Protein AF-A0AB34HTI1-F1 (afdb_monomer_lite)

Radius of gyration: 17.25 Å; chains: 1; bounding box: 40×28×30 Å

Foldseek 3Di:
DDPPVCPPPPPPDDDDDPCNPDDPDDPCRVVCVVVVNDDPPD

Sequence (42 aa):
MSSEVFAPLLRLSPPPGNHDYIYNLDESEGVCDLFDVPVPNL

Secondary structure (DSSP, 8-state):
--STT-------SPPPPGGGG-----TTHHHHHHHTPPPTT-

Structure (mmCIF, N/CA/C/O backbone):
data_AF-A0AB34HTI1-F1
#
_entry.id   AF-A0AB34HTI1-F1
#
loop_
_atom_site.group_PDB
_atom_site.id
_atom_site.type_symbol
_atom_site.label_atom_id
_atom_site.label_alt_id
_atom_site.label_comp_id
_atom_site.label_asym_id
_atom_site.label_entity_id
_atom_site.label_seq_id
_atom_site.pdbx_PDB_ins_code
_atom_site.Cartn_x
_atom_site.Cartn_y
_atom_site.Cartn_z
_atom_site.occupancy
_atom_site.B_iso_or_equiv
_atom_site.auth_seq_id
_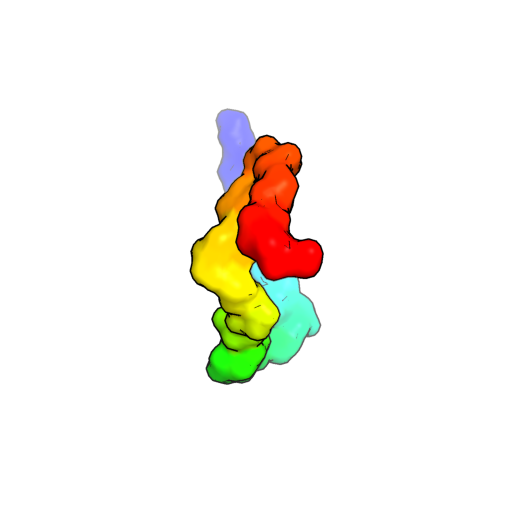atom_site.auth_comp_id
_atom_site.auth_asym_id
_atom_site.auth_atom_id
_atom_site.pdbx_PDB_model_num
ATOM 1 N N . MET A 1 1 ? 24.378 20.821 3.377 1.00 50.44 1 MET A N 1
ATOM 2 C CA . MET A 1 1 ? 24.425 19.386 3.723 1.00 50.44 1 MET A CA 1
ATOM 3 C C . MET A 1 1 ? 23.778 18.619 2.586 1.00 50.44 1 MET A C 1
ATOM 5 O O . MET A 1 1 ? 22.731 19.033 2.114 1.00 50.44 1 MET A O 1
ATOM 9 N N . SER A 1 2 ? 24.513 17.624 2.102 1.00 52.50 2 SER A N 1
ATOM 10 C CA . SER A 1 2 ? 24.439 16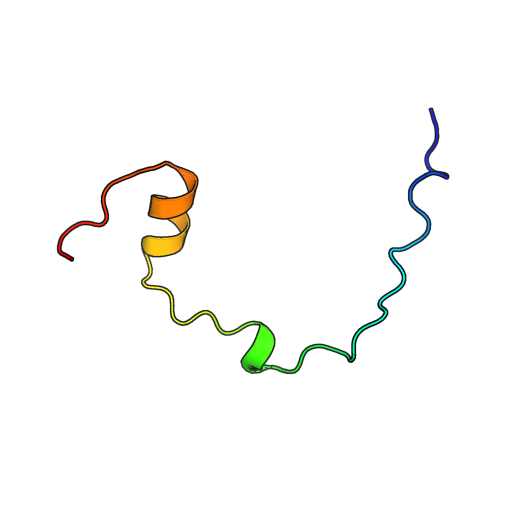.910 0.823 1.00 52.50 2 SER A CA 1
ATOM 11 C C . SER A 1 2 ? 23.045 16.633 0.225 1.00 52.50 2 SER A C 1
ATOM 13 O O . SER A 1 2 ? 22.292 15.814 0.743 1.00 52.50 2 SER A O 1
ATOM 15 N N . SER A 1 3 ? 22.751 17.244 -0.929 1.00 57.97 3 SER A N 1
ATOM 16 C CA . SER A 1 3 ? 21.761 16.751 -1.903 1.00 57.97 3 SER A CA 1
ATOM 17 C C . SER A 1 3 ? 22.339 15.659 -2.820 1.00 57.97 3 SER A C 1
ATOM 19 O O . SER A 1 3 ? 21.620 15.104 -3.642 1.00 57.97 3 SER A O 1
ATOM 21 N N . GLU A 1 4 ? 23.630 15.337 -2.684 1.00 57.41 4 GLU A N 1
ATOM 22 C CA . GLU A 1 4 ? 24.342 14.329 -3.485 1.00 57.41 4 GLU A CA 1
ATOM 23 C C . GLU A 1 4 ? 24.132 12.893 -2.972 1.00 57.41 4 GLU A C 1
ATOM 25 O O . GLU A 1 4 ? 24.488 11.942 -3.660 1.00 57.41 4 GLU A O 1
ATOM 30 N N . VAL A 1 5 ? 23.517 12.701 -1.795 1.00 61.56 5 VAL A N 1
ATOM 31 C CA . VAL A 1 5 ? 23.171 11.355 -1.282 1.00 61.56 5 VAL A CA 1
ATOM 32 C C . VAL A 1 5 ? 21.937 10.757 -1.973 1.00 61.56 5 VAL A C 1
ATOM 34 O O . VAL A 1 5 ? 21.655 9.573 -1.817 1.00 61.56 5 VAL A O 1
ATOM 37 N N . PHE A 1 6 ? 21.208 11.556 -2.753 1.00 62.47 6 PHE A N 1
ATOM 38 C CA . PHE A 1 6 ? 20.026 11.126 -3.494 1.00 62.47 6 PHE A CA 1
ATO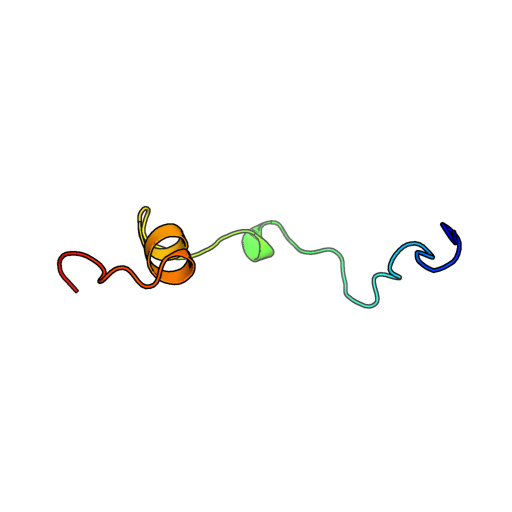M 39 C C . PHE A 1 6 ? 20.322 11.154 -4.993 1.00 62.47 6 PHE A C 1
ATOM 41 O O . PHE A 1 6 ? 19.702 11.897 -5.752 1.00 62.47 6 PHE A O 1
ATOM 48 N N . ALA A 1 7 ? 21.277 10.334 -5.444 1.00 68.00 7 ALA A N 1
ATOM 49 C CA . ALA A 1 7 ? 21.231 9.899 -6.837 1.00 68.00 7 ALA A CA 1
ATOM 50 C C . ALA A 1 7 ? 19.810 9.356 -7.098 1.00 68.00 7 ALA A C 1
ATOM 52 O O . ALA A 1 7 ? 19.274 8.669 -6.219 1.00 68.00 7 ALA A O 1
ATOM 53 N N . PRO A 1 8 ? 19.162 9.683 -8.232 1.00 72.06 8 PRO A N 1
ATOM 54 C CA . PRO A 1 8 ? 17.811 9.207 -8.489 1.00 72.06 8 PRO A CA 1
ATOM 55 C C . PRO A 1 8 ? 17.800 7.690 -8.327 1.00 72.06 8 PRO A C 1
ATOM 57 O O . PRO A 1 8 ? 18.632 7.003 -8.922 1.00 72.06 8 PRO A O 1
ATOM 60 N N . LEU A 1 9 ? 16.911 7.195 -7.459 1.00 76.12 9 LEU A N 1
ATOM 61 C CA . LEU A 1 9 ? 16.827 5.779 -7.121 1.00 76.12 9 LEU A CA 1
ATOM 62 C C . LEU A 1 9 ? 16.727 4.983 -8.423 1.00 76.12 9 LEU A C 1
ATOM 64 O O . LEU A 1 9 ? 15.742 5.089 -9.158 1.00 76.12 9 LEU A O 1
ATOM 68 N N . LEU A 1 10 ? 17.787 4.237 -8.737 1.00 77.25 10 LEU A N 1
ATOM 69 C CA . LEU A 1 10 ? 17.860 3.455 -9.960 1.00 77.25 10 LEU A CA 1
ATOM 70 C C . LEU A 1 10 ? 16.790 2.364 -9.881 1.00 77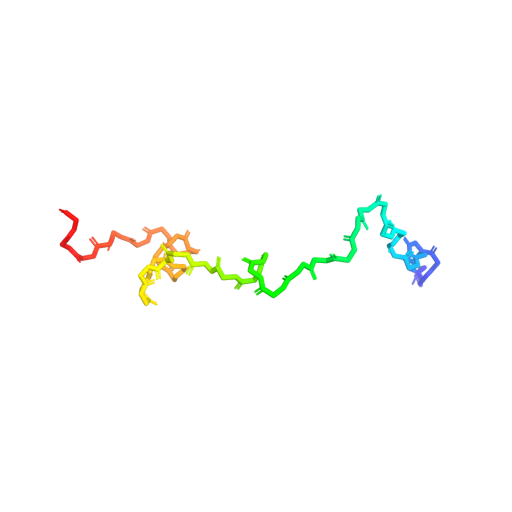.25 10 LEU A C 1
ATOM 72 O O . LEU A 1 10 ? 16.885 1.451 -9.062 1.00 77.25 10 LEU A O 1
ATOM 76 N N . ARG A 1 11 ? 15.755 2.458 -10.723 1.00 76.44 11 ARG A N 1
ATOM 77 C CA . ARG A 1 11 ? 14.726 1.418 -10.819 1.00 76.44 11 ARG A CA 1
ATOM 78 C C . ARG A 1 11 ? 15.318 0.176 -11.475 1.00 76.44 11 ARG A C 1
ATOM 80 O O . ARG A 1 11 ? 15.489 0.135 -12.688 1.00 76.44 11 ARG A O 1
ATOM 87 N N . LEU A 1 12 ? 15.624 -0.822 -10.651 1.00 83.31 12 LEU A N 1
ATOM 88 C CA . LEU A 1 12 ? 16.125 -2.131 -11.082 1.00 83.31 12 LEU A CA 1
ATOM 89 C C . LEU A 1 12 ? 15.003 -3.095 -11.504 1.00 83.31 12 LEU A C 1
ATOM 91 O O . LEU A 1 12 ? 15.284 -4.150 -12.065 1.00 83.31 12 LEU A O 1
ATOM 95 N N . SER A 1 13 ? 13.740 -2.753 -11.234 1.00 83.06 13 SER A N 1
ATOM 96 C CA . SER A 1 13 ? 12.573 -3.563 -11.586 1.00 83.06 13 SER A CA 1
ATOM 97 C C . SER A 1 13 ? 11.901 -3.075 -12.878 1.00 83.06 13 SER A C 1
ATOM 99 O O . SER A 1 13 ? 12.010 -1.890 -13.217 1.00 83.06 13 SER A O 1
ATOM 101 N N . PRO A 1 14 ? 11.150 -3.948 -13.579 1.00 85.69 14 PRO A N 1
ATOM 102 C CA . PRO A 1 14 ? 10.260 -3.531 -14.659 1.00 85.69 14 PRO A CA 1
ATOM 103 C C . PRO A 1 14 ? 9.302 -2.409 -14.217 1.00 85.69 14 PRO A C 1
ATOM 105 O O . PRO A 1 14 ? 9.013 -2.286 -13.019 1.00 85.69 14 PRO A O 1
ATOM 108 N N . PRO A 1 15 ? 8.795 -1.580 -15.153 1.00 85.38 15 PRO A N 1
ATOM 109 C CA . PRO A 1 15 ? 7.736 -0.634 -14.844 1.00 85.38 15 PRO A CA 1
ATOM 110 C C . PRO A 1 15 ? 6.535 -1.384 -14.255 1.00 85.38 15 PRO A C 1
ATOM 112 O O . PRO A 1 15 ? 6.118 -2.379 -14.848 1.00 85.38 15 PRO A O 1
ATOM 115 N N . PRO A 1 16 ? 5.989 -0.929 -13.118 1.00 84.62 16 PRO A N 1
ATOM 116 C CA . PRO A 1 16 ? 4.800 -1.518 -12.546 1.00 84.62 16 PRO A CA 1
ATOM 117 C C . PRO A 1 16 ? 3.653 -1.398 -13.545 1.00 84.62 16 PRO A C 1
ATOM 119 O O . PRO A 1 16 ? 3.462 -0.349 -14.171 1.00 84.62 16 PRO A O 1
ATOM 122 N N . GLY A 1 17 ? 2.929 -2.494 -13.722 1.00 85.12 17 GLY A N 1
ATOM 123 C CA . GLY A 1 17 ? 1.702 -2.523 -14.497 1.00 85.12 17 GLY A CA 1
ATOM 124 C C . GLY A 1 17 ? 0.556 -1.867 -13.731 1.00 85.12 17 GLY A C 1
ATOM 125 O O . GLY A 1 17 ? 0.650 -1.587 -12.538 1.00 85.12 17 GLY A O 1
ATOM 126 N N . ASN A 1 18 ? -0.578 -1.673 -14.406 1.00 80.25 18 ASN A N 1
ATOM 127 C CA . ASN A 1 18 ? -1.768 -1.066 -13.795 1.00 80.25 18 ASN A CA 1
ATOM 128 C C . ASN A 1 18 ? -2.235 -1.789 -12.519 1.00 80.25 18 ASN A C 1
ATOM 130 O O . ASN A 1 18 ? -2.862 -1.173 -11.667 1.00 80.25 18 ASN A O 1
ATOM 134 N N . HIS A 1 19 ? -1.954 -3.088 -12.401 1.00 81.12 19 HIS A N 1
ATOM 135 C CA . HIS A 1 19 ? -2.422 -3.917 -11.293 1.00 81.12 19 HIS A CA 1
ATOM 136 C C . HIS A 1 19 ? -1.475 -3.913 -10.090 1.00 81.12 19 HIS A C 1
ATOM 138 O O . HIS A 1 19 ? -1.895 -4.293 -9.004 1.00 81.12 19 HIS A O 1
A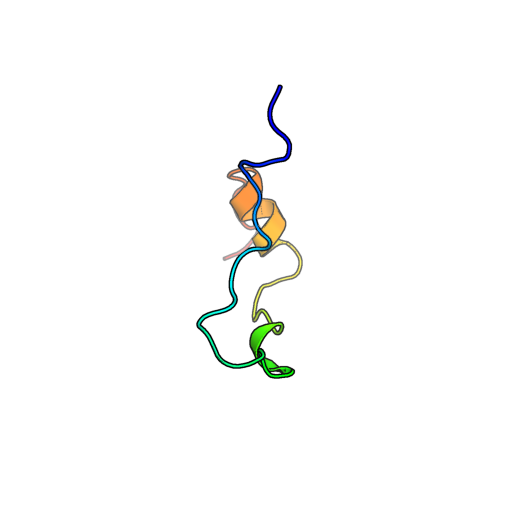TOM 144 N N . ASP A 1 20 ? -0.243 -3.425 -10.246 1.00 82.56 20 ASP A N 1
ATOM 145 C CA . ASP A 1 20 ? 0.723 -3.341 -9.141 1.00 82.56 20 ASP A CA 1
ATOM 146 C C . ASP A 1 20 ? 0.378 -2.209 -8.157 1.00 82.56 20 ASP A C 1
ATOM 148 O O . ASP A 1 20 ? 0.958 -2.111 -7.080 1.00 82.56 20 ASP A O 1
ATOM 152 N N . TYR A 1 21 ? -0.579 -1.353 -8.530 1.00 78.12 21 TYR A N 1
ATOM 153 C CA . TYR A 1 21 ? -1.140 -0.288 -7.699 1.00 78.12 21 TYR A CA 1
ATOM 154 C C . TYR A 1 21 ? -2.521 -0.632 -7.133 1.00 78.12 21 TYR A C 1
ATOM 156 O O . TYR A 1 21 ? -3.130 0.202 -6.463 1.00 78.12 21 TYR A O 1
ATOM 164 N N . ILE A 1 22 ? -3.043 -1.825 -7.436 1.00 83.38 22 ILE A N 1
ATOM 165 C CA . ILE A 1 22 ? -4.333 -2.273 -6.922 1.00 83.38 22 ILE A CA 1
ATOM 166 C C . ILE A 1 22 ? -4.079 -2.969 -5.595 1.00 83.38 22 ILE A C 1
ATOM 168 O O . ILE A 1 22 ? -3.486 -4.044 -5.532 1.00 83.38 22 ILE A O 1
ATOM 172 N N . TYR A 1 23 ? -4.563 -2.343 -4.535 1.00 79.94 23 TYR A N 1
ATOM 173 C CA . TYR A 1 23 ? -4.575 -2.927 -3.210 1.00 79.94 23 TYR A CA 1
ATOM 174 C C . TYR A 1 23 ? -5.952 -3.544 -2.981 1.00 79.94 23 TYR A C 1
ATOM 176 O O . TYR A 1 23 ? -6.966 -2.871 -3.151 1.00 79.94 23 TYR A O 1
ATOM 184 N N . ASN A 1 24 ? -5.994 -4.818 -2.598 1.00 81.25 24 ASN A N 1
ATOM 185 C CA . ASN A 1 24 ? -7.232 -5.479 -2.176 1.00 81.25 24 ASN A CA 1
ATOM 186 C C . ASN A 1 24 ? -7.490 -5.196 -0.691 1.00 81.25 24 ASN A C 1
ATOM 188 O O . ASN A 1 24 ? -7.686 -6.131 0.079 1.00 81.25 24 ASN A O 1
ATOM 192 N N . LEU A 1 25 ? -7.381 -3.925 -0.305 1.00 84.88 25 LEU A N 1
ATOM 193 C CA . LEU A 1 25 ? -7.556 -3.488 1.072 1.00 84.88 25 LEU A CA 1
ATOM 194 C C . LEU A 1 25 ? -8.965 -2.946 1.251 1.00 84.88 25 LEU A C 1
ATOM 196 O O . LEU A 1 25 ? -9.514 -2.318 0.338 1.00 84.88 25 LEU A O 1
ATOM 200 N N . ASP A 1 26 ? -9.522 -3.161 2.433 1.00 85.12 26 ASP A N 1
ATOM 201 C CA . ASP A 1 26 ? -10.771 -2.508 2.801 1.00 85.12 26 ASP A CA 1
ATOM 202 C C . ASP A 1 26 ? -10.543 -1.004 3.047 1.00 85.12 26 ASP A C 1
ATOM 204 O O . ASP A 1 26 ? -9.424 -0.577 3.348 1.00 85.12 26 ASP A O 1
ATOM 208 N N . GLU A 1 27 ? -11.588 -0.173 2.939 1.00 86.19 27 GLU A N 1
ATOM 209 C CA . GLU A 1 27 ? -11.452 1.303 2.981 1.00 86.19 27 GLU A CA 1
ATOM 210 C C . GLU A 1 27 ? -10.737 1.804 4.254 1.00 86.19 27 GLU A C 1
ATOM 212 O O . GLU A 1 27 ? -10.027 2.811 4.229 1.00 86.19 27 GLU A O 1
ATOM 217 N N . SER A 1 28 ? -10.890 1.074 5.363 1.00 87.75 28 SER A N 1
ATOM 218 C CA . SER A 1 28 ? -10.299 1.410 6.662 1.00 87.75 28 SER A CA 1
ATOM 219 C C . SER A 1 28 ? -8.977 0.701 6.976 1.00 87.75 28 SER A C 1
ATOM 221 O O . SER A 1 28 ? -8.257 1.157 7.863 1.00 87.75 28 SER A O 1
ATOM 223 N N . GLU A 1 29 ? -8.617 -0.360 6.249 1.00 89.56 29 GLU A N 1
ATOM 224 C CA . GLU A 1 29 ? -7.509 -1.262 6.602 1.00 89.56 29 GLU A CA 1
ATOM 225 C C . GLU A 1 29 ? -6.164 -0.529 6.645 1.00 89.56 29 GLU A C 1
ATOM 227 O O . GLU A 1 29 ? -5.469 -0.562 7.658 1.00 89.56 29 GLU A O 1
ATOM 232 N N . GLY A 1 30 ? -5.848 0.252 5.607 1.00 87.12 30 GLY A N 1
ATOM 233 C CA . GLY A 1 30 ? -4.593 1.010 5.559 1.00 87.12 30 GLY A CA 1
ATOM 234 C C . GLY A 1 30 ? -4.467 2.080 6.652 1.00 87.12 30 GLY A C 1
ATOM 235 O O . GLY A 1 30 ? -3.357 2.431 7.049 1.00 87.12 30 GLY A O 1
ATOM 236 N N . VAL A 1 31 ? -5.589 2.604 7.156 1.00 89.44 31 VAL A N 1
ATOM 237 C CA . VAL A 1 31 ? -5.600 3.561 8.275 1.00 89.44 31 VAL A CA 1
ATOM 238 C C . VAL A 1 31 ? -5.480 2.819 9.607 1.00 89.44 31 VAL A C 1
ATOM 240 O O . VAL A 1 31 ? -4.746 3.266 10.485 1.00 89.44 31 VAL A O 1
ATOM 243 N N . CYS A 1 32 ? -6.154 1.680 9.757 1.00 92.75 32 CYS A N 1
ATOM 244 C CA . CYS A 1 32 ? -6.059 0.828 10.939 1.00 92.75 32 CYS A CA 1
ATOM 245 C C . CYS A 1 32 ? -4.633 0.319 11.172 1.00 92.75 32 CYS A C 1
ATOM 247 O O . CYS A 1 32 ? -4.124 0.481 12.281 1.00 92.75 32 CYS A O 1
ATOM 249 N N . ASP A 1 33 ? -3.968 -0.183 10.129 1.00 89.00 33 ASP A N 1
ATOM 250 C CA . ASP A 1 33 ? -2.574 -0.641 10.190 1.00 89.00 33 ASP A CA 1
ATOM 251 C C . ASP A 1 33 ? -1.603 0.489 10.557 1.00 89.00 33 ASP A C 1
ATOM 253 O O . ASP A 1 33 ? -0.639 0.280 11.289 1.00 89.00 33 ASP A O 1
ATOM 257 N N . LEU A 1 34 ? -1.848 1.708 10.066 1.00 93.44 34 LEU A N 1
ATOM 258 C CA . LEU A 1 34 ? -0.963 2.849 10.312 1.00 93.44 34 LEU A CA 1
ATOM 259 C C . LEU A 1 34 ? -1.013 3.344 11.765 1.00 93.44 34 LEU A C 1
ATOM 261 O O . LEU A 1 34 ? -0.028 3.891 12.263 1.00 93.44 34 LEU A O 1
ATOM 265 N N . PHE A 1 35 ? -2.163 3.199 12.423 1.00 94.62 35 PHE A N 1
ATOM 266 C CA . PHE A 1 35 ? -2.417 3.730 13.765 1.00 94.62 35 PHE A CA 1
ATOM 267 C C . PHE A 1 35 ? -2.623 2.639 14.828 1.00 94.62 35 PHE A C 1
ATOM 269 O O . PHE A 1 35 ? -3.054 2.963 15.936 1.00 94.62 35 PHE A O 1
ATOM 276 N N . ASP A 1 36 ? -2.340 1.373 14.508 1.00 91.75 36 ASP A N 1
ATOM 277 C CA . ASP A 1 36 ? -2.580 0.205 15.370 1.00 91.75 36 ASP A CA 1
ATOM 278 C C . ASP A 1 36 ? -4.028 0.138 15.912 1.00 91.75 36 ASP A C 1
ATOM 280 O O . ASP A 1 36 ? -4.282 -0.254 17.057 1.00 91.75 36 ASP A O 1
ATOM 284 N N . VAL A 1 37 ? -5.005 0.561 15.102 1.00 90.88 37 VAL A N 1
ATOM 285 C CA . VAL A 1 37 ? -6.425 0.583 15.487 1.00 90.88 37 VAL A CA 1
ATOM 286 C C . VAL A 1 37 ? -7.068 -0.755 15.115 1.00 90.88 37 VAL A C 1
ATOM 288 O O . VAL A 1 37 ? -6.932 -1.191 13.973 1.00 90.88 37 VAL A O 1
ATOM 291 N N . PRO A 1 38 ? -7.830 -1.399 16.019 1.00 87.00 38 PRO A N 1
ATOM 292 C CA . PRO A 1 38 ? -8.563 -2.614 15.683 1.00 87.00 38 PRO A CA 1
ATOM 293 C C . PRO A 1 38 ? -9.532 -2.375 14.522 1.00 87.00 38 PRO A C 1
ATOM 295 O O . PRO A 1 38 ? -10.348 -1.452 14.578 1.00 87.00 38 PRO A O 1
ATOM 298 N N . VAL A 1 39 ? -9.470 -3.225 13.496 1.00 83.06 39 VAL A N 1
ATOM 299 C CA . VAL A 1 39 ? -10.415 -3.175 12.375 1.00 83.06 39 VAL A CA 1
ATOM 300 C C . VAL A 1 39 ? -11.814 -3.520 12.904 1.00 83.06 39 VAL A C 1
ATOM 302 O O . VAL A 1 39 ? -11.994 -4.587 13.504 1.00 83.06 39 VAL A O 1
ATOM 305 N N . PRO A 1 40 ? -12.818 -2.638 12.747 1.00 70.50 40 PRO A N 1
ATOM 306 C CA . PRO A 1 40 ? -14.159 -2.919 13.235 1.00 70.50 40 PRO A CA 1
ATOM 307 C C . PRO A 1 40 ? -14.796 -4.051 12.413 1.00 70.50 40 PRO A C 1
ATOM 309 O O . PRO A 1 40 ? -15.069 -3.873 11.232 1.00 70.50 40 PRO A O 1
ATOM 312 N N . ASN A 1 41 ? -15.123 -5.169 13.070 1.00 64.00 41 ASN A N 1
ATOM 313 C CA . ASN A 1 41 ? -15.839 -6.335 12.516 1.00 64.00 41 ASN A CA 1
ATOM 314 C C . ASN A 1 41 ? -15.055 -7.230 11.537 1.00 64.00 41 ASN A C 1
ATOM 316 O O . ASN A 1 41 ? -15.591 -7.592 10.488 1.00 64.00 41 ASN A O 1
ATOM 320 N N . LEU A 1 42 ? -1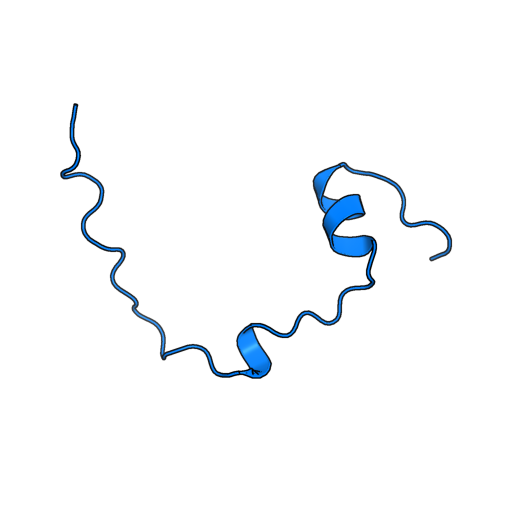3.838 -7.645 11.902 1.00 58.94 42 LEU A N 1
ATOM 321 C CA . LEU A 1 42 ? -13.264 -8.869 11.329 1.00 58.94 42 LEU A CA 1
ATOM 322 C C . LEU A 1 42 ? -13.883 -10.130 11.958 1.00 58.94 42 LEU A C 1
ATOM 324 O O . LEU A 1 42 ? -14.113 -10.113 13.192 1.00 58.94 42 LEU A O 1
#

Organism: Eschrichtius robustus (NCBI:txid9764)

pLDDT: mean 78.86, std 11.69, range [50.44, 94.62]